Protein AF-A0A4S8KXJ7-F1 (afdb_monomer_lite)

pLDDT: mean 76.5, std 12.01, range [51.03, 93.12]

Foldseek 3Di:
DLLVLLVVVLVVLVVVVVCCVVDVDPPPVVVVVVVLVCVLVSLVVQLVLLVLLLVLLVVVLVVCVVVVQDLDPLQNVLSVLSNVLSVLSNVVSVVLSVQSVDPVSCPPCCVDSVVVSVSSVVSSVSVCVSVVSNCVSCVCCVPPVDCPRPPPSVSVVVSVD

Secondary structure (DSSP, 8-state):
-HHHHHHHHHHHHHHHHHHHHHS-----HHHHHHHHHHHHHHHHHHHHHHHHHHHHHHHHHHHHHHTT--S-HHHHHHHHHHHHHHHHHHHHHHHHHHHHHSTTGGGSGGGSHHHHHHHHHHHHHHHHHHHHHHHHH-HHHHHT---SS-TTHHHHHHHH-

Radius of gyration: 18.86 Å; chains: 1; bounding box: 53×21×53 Å

Structure (mmCIF, N/CA/C/O backbone):
data_AF-A0A4S8KXJ7-F1
#
_entry.id   AF-A0A4S8KXJ7-F1
#
loop_
_atom_site.group_PDB
_atom_site.id
_atom_site.type_symbol
_atom_site.label_atom_id
_atom_site.label_alt_id
_atom_site.label_comp_id
_atom_site.label_asym_id
_atom_site.label_entity_id
_atom_site.label_seq_id
_atom_site.pdbx_PDB_ins_code
_atom_site.Cartn_x
_atom_site.Cartn_y
_atom_site.Cartn_z
_atom_site.occupancy
_atom_site.B_iso_or_equiv
_atom_site.auth_seq_id
_atom_site.auth_comp_id
_atom_site.auth_asym_id
_atom_site.auth_atom_id
_atom_site.pdbx_PDB_model_num
ATOM 1 N N . VAL A 1 1 ? -3.728 -4.470 -5.903 1.00 54.94 1 VAL A N 1
ATOM 2 C CA . VAL A 1 1 ? -4.755 -5.040 -4.999 1.00 54.94 1 VAL A CA 1
ATOM 3 C C . VAL A 1 1 ? -5.067 -4.150 -3.803 1.00 54.94 1 VAL A C 1
ATOM 5 O O . VAL A 1 1 ? -6.241 -3.913 -3.539 1.00 54.94 1 VAL A O 1
ATOM 8 N N . THR A 1 2 ? -4.071 -3.576 -3.127 1.00 55.22 2 THR A N 1
ATOM 9 C CA . THR A 1 2 ? -4.252 -2.672 -1.971 1.00 55.22 2 THR A CA 1
ATOM 10 C C . THR A 1 2 ? -5.183 -1.487 -2.222 1.00 55.22 2 THR A C 1
ATOM 12 O O . THR A 1 2 ? -6.107 -1.277 -1.445 1.00 55.22 2 THR A O 1
ATOM 15 N N . ALA A 1 3 ? -5.065 -0.783 -3.353 1.00 56.81 3 ALA A N 1
ATOM 16 C CA . ALA A 1 3 ? -5.989 0.308 -3.695 1.00 56.81 3 ALA A CA 1
ATOM 17 C C . ALA A 1 3 ? -7.472 -0.133 -3.753 1.00 56.81 3 ALA A C 1
ATOM 19 O O . ALA A 1 3 ? -8.353 0.592 -3.286 1.00 56.81 3 ALA A O 1
ATOM 20 N N . MET A 1 4 ? -7.753 -1.338 -4.269 1.00 63.91 4 MET A N 1
ATOM 21 C CA . MET A 1 4 ? -9.113 -1.894 -4.288 1.00 63.91 4 MET A CA 1
ATOM 22 C C . MET A 1 4 ? -9.562 -2.345 -2.896 1.00 63.91 4 MET A C 1
ATOM 24 O O . MET A 1 4 ? -10.694 -2.069 -2.507 1.00 63.91 4 MET A O 1
ATOM 28 N N . LEU A 1 5 ? -8.671 -2.954 -2.108 1.00 64.50 5 LEU A N 1
ATOM 29 C CA . LEU A 1 5 ? -8.949 -3.309 -0.712 1.00 64.50 5 LEU A CA 1
ATOM 30 C C . LEU A 1 5 ? -9.265 -2.069 0.141 1.00 64.50 5 LEU A C 1
ATOM 32 O O . LEU A 1 5 ? -10.160 -2.115 0.981 1.00 64.50 5 LEU A O 1
ATOM 36 N N . GLY A 1 6 ? -8.600 -0.941 -0.118 1.00 61.69 6 GLY A N 1
ATOM 37 C CA . GLY A 1 6 ? -8.863 0.335 0.555 1.00 61.69 6 GLY A CA 1
ATOM 38 C C . GLY A 1 6 ? -10.218 0.926 0.230 1.00 61.69 6 GLY A C 1
ATOM 39 O O . GLY A 1 6 ? -10.911 1.392 1.129 1.00 61.69 6 GLY A O 1
ATOM 40 N N . LEU A 1 7 ? -10.628 0.860 -1.037 1.00 68.94 7 LEU A N 1
ATOM 41 C CA . LEU A 1 7 ? -11.963 1.282 -1.459 1.00 68.94 7 LEU A CA 1
ATOM 42 C C . LEU A 1 7 ? -13.059 0.424 -0.825 1.00 68.94 7 LEU A C 1
ATOM 44 O O . LEU A 1 7 ? -14.065 0.966 -0.372 1.00 68.94 7 LEU A O 1
ATOM 48 N N . VAL A 1 8 ? -12.857 -0.894 -0.757 1.00 74.38 8 VAL A N 1
ATOM 49 C CA . VAL A 1 8 ? -13.789 -1.814 -0.091 1.00 74.38 8 VAL A CA 1
ATOM 50 C C . VAL A 1 8 ? -13.846 -1.536 1.413 1.00 74.38 8 VAL A C 1
ATOM 52 O O . VAL A 1 8 ? -14.925 -1.494 1.994 1.00 74.38 8 VAL A O 1
ATOM 55 N N . TYR A 1 9 ? -12.709 -1.273 2.056 1.00 69.12 9 TYR A N 1
ATOM 56 C CA . TYR A 1 9 ? -12.687 -0.940 3.479 1.00 69.12 9 TYR A CA 1
ATOM 57 C C . TYR A 1 9 ? -13.371 0.407 3.771 1.00 69.12 9 TYR A C 1
ATOM 59 O O . TYR A 1 9 ? -14.181 0.509 4.694 1.00 69.12 9 TYR A O 1
ATOM 67 N N . LEU A 1 10 ? -13.118 1.431 2.949 1.00 70.69 10 LEU A N 1
ATOM 68 C CA . LEU A 1 10 ? -13.781 2.734 3.045 1.00 70.69 10 LEU A CA 1
ATOM 69 C C . LEU A 1 10 ? -15.284 2.635 2.798 1.00 70.69 10 LEU A C 1
ATOM 71 O O . LEU A 1 10 ? -16.052 3.254 3.529 1.00 70.69 10 LEU A O 1
ATOM 75 N N . SER A 1 11 ? -15.724 1.862 1.804 1.00 74.00 11 SER A N 1
ATOM 76 C CA . SER A 1 11 ? -17.151 1.697 1.523 1.00 74.00 11 SER A CA 1
ATOM 77 C C . SER A 1 11 ? -17.869 0.986 2.668 1.00 74.00 11 SER A C 1
ATOM 79 O O . SER A 1 11 ? -18.951 1.425 3.054 1.00 74.00 11 SER A O 1
ATOM 81 N N . VAL A 1 12 ? -17.241 -0.021 3.287 1.00 74.75 12 VAL A N 1
ATOM 82 C CA . VAL A 1 12 ? -17.757 -0.690 4.491 1.00 74.75 12 VAL A CA 1
ATOM 83 C C . VAL A 1 12 ? -17.843 0.281 5.669 1.00 74.75 12 VAL A C 1
ATOM 85 O O . VAL A 1 12 ? -18.879 0.325 6.330 1.00 74.75 12 VAL A O 1
ATOM 88 N N . LEU A 1 13 ? -16.815 1.103 5.910 1.00 71.94 13 LEU A N 1
ATOM 89 C CA . LEU A 1 13 ? -16.831 2.104 6.983 1.00 71.94 13 LEU A CA 1
ATOM 90 C C . LEU A 1 13 ? -17.876 3.200 6.750 1.00 71.94 13 LEU A C 1
ATOM 92 O O . LEU A 1 13 ? -18.608 3.550 7.671 1.00 71.94 13 LEU A O 1
ATOM 96 N N . VAL A 1 14 ? -17.982 3.724 5.527 1.00 75.75 14 VAL A N 1
ATOM 97 C CA . VAL A 1 14 ? -18.975 4.745 5.157 1.00 75.75 14 VAL A CA 1
ATOM 98 C C . VAL A 1 14 ? -20.385 4.177 5.245 1.00 75.75 14 VAL A C 1
ATOM 100 O O . VAL A 1 14 ? -21.288 4.856 5.732 1.00 75.75 14 VAL A O 1
ATOM 103 N N . TRP A 1 15 ? -20.584 2.933 4.812 1.00 77.75 15 TRP A N 1
ATOM 104 C CA . TRP A 1 15 ? -21.857 2.237 4.949 1.00 77.75 15 TRP A CA 1
ATOM 105 C C . TRP A 1 15 ? -22.233 2.058 6.422 1.00 77.75 15 TRP A C 1
ATOM 107 O O . TRP A 1 15 ? -23.346 2.419 6.801 1.00 77.75 15 TRP A O 1
ATOM 117 N N . PHE A 1 16 ? -21.297 1.617 7.268 1.00 68.56 16 PHE A N 1
ATOM 118 C CA . PHE A 1 16 ? -21.500 1.515 8.716 1.00 68.56 16 PHE A CA 1
ATOM 119 C C . PHE A 1 16 ? -21.807 2.868 9.363 1.00 68.56 16 PHE A C 1
ATOM 121 O O . PHE A 1 16 ? -22.715 2.974 10.186 1.00 68.56 16 PHE A O 1
ATOM 128 N N . PHE A 1 17 ? -21.085 3.915 8.969 1.00 71.25 17 PHE A N 1
ATOM 129 C CA . PHE A 1 17 ? -21.277 5.265 9.483 1.00 71.25 17 PHE A CA 1
ATOM 130 C C . PHE A 1 17 ? -22.650 5.820 9.087 1.00 71.25 17 PHE A C 1
ATOM 132 O O . PHE A 1 17 ? -23.407 6.277 9.944 1.00 71.25 17 PHE A O 1
ATOM 139 N N . ARG A 1 18 ? -23.044 5.687 7.814 1.00 74.69 18 ARG A N 1
ATOM 140 C CA . ARG A 1 18 ? -24.390 6.060 7.349 1.00 74.69 18 ARG A CA 1
ATOM 141 C C . ARG A 1 18 ? -25.477 5.257 8.059 1.00 74.69 18 ARG A C 1
ATOM 143 O O . ARG A 1 18 ? -26.469 5.841 8.482 1.00 74.69 18 ARG A O 1
ATOM 150 N N . MET A 1 19 ? -25.275 3.952 8.241 1.00 66.19 19 MET A N 1
ATOM 151 C CA . MET A 1 19 ? -26.178 3.090 9.010 1.00 66.19 19 MET A CA 1
ATOM 152 C C . MET A 1 19 ? -26.331 3.567 10.458 1.00 66.19 19 MET A C 1
ATOM 154 O O . MET A 1 19 ? -27.456 3.609 10.948 1.00 66.19 19 MET A O 1
ATOM 158 N N . SER A 1 20 ? -25.246 3.983 11.122 1.00 64.94 20 SER A N 1
ATOM 159 C CA . SER A 1 20 ? -25.308 4.487 12.504 1.00 64.94 20 SER A CA 1
ATOM 160 C C . SER A 1 20 ? -26.061 5.811 12.650 1.00 64.94 20 SER A C 1
ATOM 162 O O . SER A 1 20 ? -26.685 6.038 13.682 1.00 64.94 20 SER A O 1
ATOM 164 N N . ILE A 1 21 ? -26.040 6.662 11.617 1.00 68.38 21 ILE A N 1
ATOM 165 C CA . ILE A 1 21 ? -26.779 7.932 11.601 1.00 68.38 21 ILE A CA 1
ATOM 166 C C . ILE A 1 21 ? -28.260 7.689 11.287 1.00 68.38 21 ILE A C 1
ATOM 168 O O . ILE A 1 21 ? -29.127 8.284 11.917 1.00 68.38 21 ILE A O 1
ATOM 172 N N . LEU A 1 22 ? -28.554 6.810 10.320 1.00 73.00 22 LEU A N 1
ATOM 173 C CA . LEU A 1 22 ? -29.923 6.519 9.874 1.00 73.00 22 LEU A CA 1
ATOM 174 C C . LEU A 1 22 ? -30.710 5.667 10.874 1.00 73.00 22 LEU A C 1
ATOM 176 O O . LEU A 1 22 ? -31.921 5.818 10.991 1.00 73.00 22 LEU A O 1
ATOM 180 N N . HIS A 1 23 ? -30.033 4.772 11.590 1.00 68.69 23 HIS A N 1
ATOM 181 C CA . HIS A 1 23 ? -30.630 3.939 12.625 1.00 68.69 23 HIS A CA 1
ATOM 182 C C . HIS A 1 23 ? -29.810 4.101 13.906 1.00 68.69 23 HIS A C 1
ATOM 184 O O . HIS A 1 23 ? -28.939 3.263 14.168 1.00 68.69 23 HIS A O 1
ATOM 190 N N . PRO A 1 24 ? -30.076 5.142 14.721 1.00 60.06 24 PRO A N 1
ATOM 191 C CA . PRO A 1 24 ? -29.461 5.300 16.031 1.00 60.06 24 PRO A CA 1
ATOM 192 C C . PRO A 1 24 ? -30.030 4.230 16.968 1.00 60.06 24 PRO A C 1
ATOM 194 O O . PRO A 1 24 ? -30.873 4.478 17.825 1.00 60.06 24 PRO A O 1
ATOM 197 N N . ARG A 1 25 ? -29.610 2.980 16.768 1.00 57.25 25 ARG A N 1
ATOM 198 C CA . ARG A 1 25 ? -29.844 1.918 17.733 1.00 57.25 25 ARG A CA 1
ATOM 199 C C . ARG A 1 25 ? -28.950 2.237 18.914 1.00 57.25 25 ARG A C 1
ATOM 201 O O . ARG A 1 25 ? -27.741 2.396 18.750 1.00 57.25 25 ARG A O 1
ATOM 208 N N . THR A 1 26 ? -29.531 2.315 20.105 1.00 51.03 26 THR A N 1
ATOM 209 C CA . THR A 1 26 ? -28.748 2.203 21.330 1.00 51.03 26 THR A CA 1
ATOM 210 C C . THR A 1 26 ? -27.945 0.915 21.190 1.00 51.03 26 THR A C 1
ATOM 212 O O . THR A 1 26 ? -28.518 -0.169 21.074 1.00 51.03 26 THR A O 1
ATOM 215 N N . PHE A 1 27 ? -26.620 1.030 21.048 1.00 52.53 27 PHE A N 1
ATOM 216 C CA . PHE A 1 27 ? -25.763 -0.141 20.942 1.00 52.53 27 PHE A CA 1
ATOM 217 C C . PHE A 1 27 ? -25.983 -0.947 22.218 1.00 52.53 27 PHE A C 1
ATOM 219 O O . PHE A 1 27 ? -25.471 -0.601 23.282 1.00 52.53 27 PHE A O 1
ATOM 226 N N . THR A 1 28 ? -26.778 -2.012 22.131 1.00 56.34 28 THR A N 1
ATOM 227 C CA . THR A 1 28 ? -26.804 -3.032 23.169 1.00 56.34 28 THR A CA 1
ATOM 228 C C . THR A 1 28 ? -25.360 -3.495 23.275 1.00 56.34 28 THR A C 1
ATOM 230 O O . THR A 1 28 ? -24.747 -3.831 22.256 1.00 56.34 28 THR A O 1
ATOM 233 N N . LYS A 1 29 ? -24.796 -3.411 24.483 1.00 55.75 29 LYS A N 1
ATOM 234 C CA . LYS A 1 29 ? -23.364 -3.594 24.779 1.00 55.75 29 LYS A CA 1
ATOM 235 C C . LYS A 1 29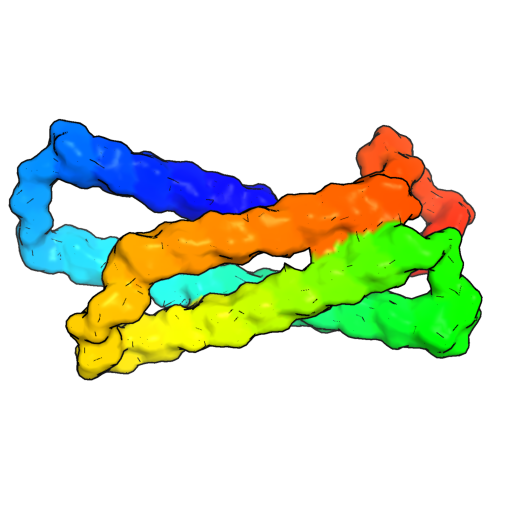 ? -22.767 -4.813 24.050 1.00 55.75 29 LYS A C 1
ATOM 237 O O . LYS A 1 29 ? -21.639 -4.752 23.575 1.00 55.75 29 LYS A O 1
ATOM 242 N N . ASP A 1 30 ? -23.568 -5.860 23.856 1.00 57.31 30 ASP A N 1
ATOM 243 C CA . ASP A 1 30 ? -23.209 -7.108 23.177 1.00 57.31 30 ASP A CA 1
ATOM 244 C C . ASP A 1 30 ? -22.939 -6.997 21.665 1.00 57.31 30 ASP A C 1
ATOM 246 O O . ASP A 1 30 ? -22.080 -7.707 21.137 1.00 57.31 30 ASP A O 1
ATOM 250 N N . SER A 1 31 ? -23.640 -6.118 20.943 1.00 56.12 31 SER A N 1
ATOM 251 C CA . SER A 1 31 ? -23.486 -5.993 19.482 1.00 56.12 31 SER A CA 1
ATOM 252 C C . SER A 1 31 ? -22.199 -5.254 19.102 1.00 56.12 31 SER A C 1
ATOM 254 O O . SER A 1 31 ? -21.516 -5.644 18.154 1.00 56.12 31 SER A O 1
ATOM 256 N N . GLY A 1 32 ? -21.826 -4.228 19.876 1.00 57.00 32 GLY A N 1
ATOM 257 C CA . GLY A 1 32 ? -20.570 -3.493 19.683 1.00 57.00 32 GLY A CA 1
ATOM 258 C C . GLY A 1 32 ? -19.337 -4.364 19.948 1.00 57.00 32 GLY A C 1
ATOM 259 O O . GLY A 1 32 ? -18.389 -4.349 19.165 1.00 57.00 32 GLY A O 1
ATOM 260 N N . VAL A 1 33 ? -19.395 -5.205 20.986 1.00 60.06 33 VAL A N 1
ATOM 261 C CA . VAL A 1 33 ? -18.309 -6.131 21.352 1.00 60.06 33 VAL A CA 1
ATOM 262 C C . VAL A 1 33 ? -18.062 -7.178 20.258 1.00 60.06 33 VAL A C 1
ATOM 264 O O . VAL A 1 33 ? -16.911 -7.485 19.946 1.00 60.06 33 VAL A O 1
ATOM 267 N N . LYS A 1 34 ? -19.119 -7.703 19.618 1.00 58.94 34 LYS A N 1
ATOM 268 C CA . LYS A 1 34 ? -18.973 -8.675 18.517 1.00 58.94 34 LYS A CA 1
ATOM 269 C C . LYS A 1 34 ? -18.286 -8.075 17.288 1.00 58.94 34 LYS A C 1
ATOM 271 O O . LYS A 1 34 ? -17.435 -8.736 16.705 1.00 58.94 34 LYS A O 1
ATOM 276 N N . ILE A 1 35 ? -18.609 -6.836 16.915 1.00 62.09 35 ILE A N 1
ATOM 277 C CA . ILE A 1 35 ? -17.986 -6.150 15.768 1.00 62.09 35 ILE A CA 1
ATOM 278 C C . ILE A 1 35 ? -16.521 -5.800 16.061 1.00 62.09 35 ILE A C 1
ATOM 280 O O . ILE A 1 35 ? -15.650 -6.035 15.224 1.00 62.09 35 ILE A O 1
ATOM 284 N N . GLN A 1 36 ? -16.222 -5.327 17.275 1.00 62.44 36 GLN A N 1
ATOM 285 C CA . GLN A 1 36 ? -14.846 -5.049 17.702 1.00 62.44 36 GLN A CA 1
ATOM 286 C C . GLN A 1 36 ? -13.955 -6.298 17.690 1.00 62.44 36 GLN A C 1
ATOM 288 O O . GLN A 1 36 ? -12.753 -6.186 17.462 1.00 62.44 36 GLN A O 1
ATOM 293 N N . ARG A 1 37 ? -14.533 -7.493 17.859 1.00 65.75 37 ARG A N 1
ATOM 294 C CA . ARG A 1 37 ? -13.797 -8.762 17.789 1.00 65.75 37 ARG A CA 1
ATOM 295 C C . ARG A 1 37 ? -13.271 -9.086 16.386 1.00 65.75 37 ARG A C 1
ATOM 297 O O . ARG A 1 37 ? -12.247 -9.755 16.277 1.00 65.75 37 ARG A O 1
ATOM 304 N N . PHE A 1 38 ? -13.938 -8.618 15.328 1.00 66.38 38 PHE A N 1
ATO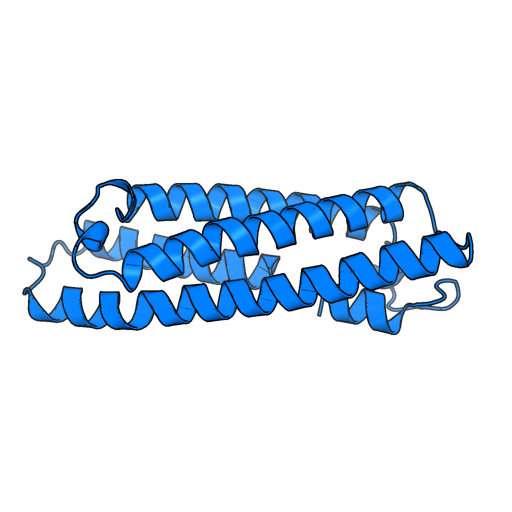M 305 C CA . PHE A 1 38 ? -13.520 -8.866 13.941 1.00 66.38 38 PHE A CA 1
ATOM 306 C C . PHE A 1 38 ? -12.582 -7.793 13.378 1.00 66.38 38 PHE A C 1
ATOM 308 O O . PHE A 1 38 ? -11.796 -8.089 12.481 1.00 66.38 38 PHE A O 1
ATOM 315 N N . ALA A 1 39 ? -12.604 -6.578 13.933 1.00 69.38 39 ALA A N 1
ATOM 316 C CA . ALA A 1 39 ? -11.705 -5.490 13.548 1.00 69.38 39 ALA A CA 1
ATOM 317 C C . ALA A 1 39 ? -10.205 -5.879 13.478 1.00 69.38 39 ALA A C 1
ATOM 319 O O . ALA A 1 39 ? -9.582 -5.592 12.454 1.00 69.38 39 ALA A O 1
ATOM 320 N N . PRO A 1 40 ? -9.601 -6.571 14.473 1.00 71.69 40 PRO A N 1
ATOM 321 C CA . PRO A 1 40 ? -8.176 -6.917 14.427 1.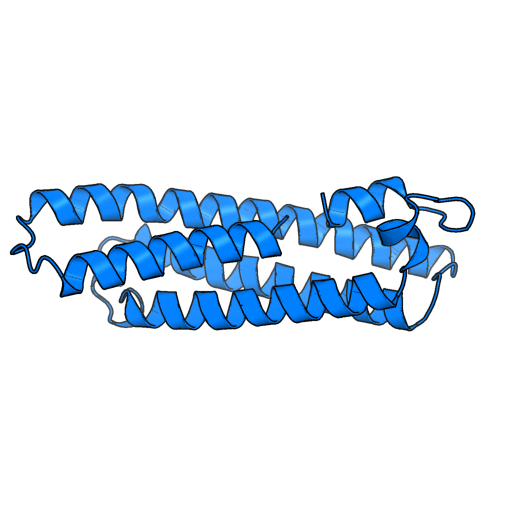00 71.69 40 PRO A CA 1
ATOM 322 C C . PRO A 1 40 ? -7.803 -7.849 13.266 1.00 71.69 40 PRO A C 1
ATOM 324 O O . PRO A 1 40 ? -6.708 -7.724 12.724 1.00 71.69 40 PRO A O 1
ATOM 327 N N . PHE A 1 41 ? -8.705 -8.729 12.817 1.00 75.31 41 PHE A N 1
ATOM 328 C CA . PHE A 1 41 ? -8.435 -9.597 11.665 1.00 75.31 41 PHE A CA 1
ATOM 329 C C . PHE A 1 41 ? -8.273 -8.800 10.365 1.00 75.31 41 PHE A C 1
ATOM 331 O O . PHE A 1 41 ? -7.399 -9.119 9.559 1.00 75.31 41 PHE A O 1
ATOM 338 N N . GLY A 1 42 ? -9.063 -7.736 10.181 1.00 76.75 42 GLY A N 1
ATOM 339 C CA . GLY A 1 42 ? -8.936 -6.842 9.028 1.00 76.75 42 GLY A CA 1
ATOM 340 C C . GLY A 1 42 ? -7.590 -6.113 8.997 1.00 76.75 42 GLY A C 1
ATOM 341 O O . GLY A 1 42 ? -6.949 -6.045 7.948 1.00 76.75 42 GLY A O 1
ATOM 342 N N . TYR A 1 43 ? -7.118 -5.634 10.152 1.00 77.75 43 TYR A N 1
ATOM 343 C CA . TYR A 1 43 ? -5.808 -4.987 10.256 1.00 77.75 43 TYR A CA 1
ATOM 344 C C . TYR A 1 43 ? -4.649 -5.959 10.019 1.00 77.75 43 TYR A C 1
ATOM 346 O O . TYR A 1 43 ? -3.729 -5.624 9.278 1.00 77.75 43 TYR A O 1
ATOM 354 N N . ILE A 1 44 ? -4.710 -7.173 10.575 1.00 80.81 44 ILE A N 1
ATOM 355 C CA . ILE A 1 44 ? -3.685 -8.203 10.346 1.00 80.81 44 ILE A CA 1
ATOM 356 C C . ILE A 1 44 ? -3.598 -8.551 8.858 1.00 80.81 44 ILE A C 1
ATOM 358 O O . ILE A 1 44 ? -2.502 -8.588 8.303 1.00 80.81 44 ILE A O 1
ATOM 362 N N . PHE A 1 45 ? -4.738 -8.753 8.192 1.00 83.88 45 PHE A N 1
ATOM 363 C CA . PHE A 1 45 ? -4.765 -9.018 6.754 1.00 83.88 45 PHE A CA 1
ATOM 364 C C . PHE A 1 45 ? -4.146 -7.867 5.946 1.00 83.88 45 PHE A C 1
ATOM 366 O O . PHE A 1 45 ? -3.311 -8.107 5.072 1.00 83.88 45 PHE A O 1
ATOM 373 N N . LEU A 1 46 ? -4.486 -6.617 6.281 1.00 84.00 46 LEU A N 1
ATOM 374 C CA . LEU A 1 46 ? -3.886 -5.437 5.655 1.00 84.00 46 LEU A CA 1
ATOM 375 C C . LEU A 1 46 ? -2.366 -5.388 5.844 1.00 84.00 46 LEU A C 1
ATOM 377 O O . LEU A 1 46 ? -1.641 -5.177 4.873 1.00 84.00 46 LEU A O 1
ATOM 381 N N . VAL A 1 47 ? -1.873 -5.633 7.058 1.00 87.00 47 VAL A N 1
ATOM 382 C CA . VAL A 1 47 ? -0.434 -5.645 7.357 1.00 87.00 47 VAL A CA 1
ATOM 383 C C . VAL A 1 47 ? 0.286 -6.745 6.580 1.00 87.00 47 VAL A C 1
ATOM 385 O O . VAL A 1 47 ? 1.327 -6.478 5.985 1.00 87.00 47 VAL A O 1
ATOM 388 N N . LEU A 1 48 ? -0.271 -7.959 6.529 1.00 86.50 48 LEU A N 1
ATOM 389 C CA . LEU A 1 48 ? 0.308 -9.063 5.758 1.00 86.50 48 LEU A CA 1
ATOM 390 C C . LEU A 1 48 ? 0.365 -8.734 4.262 1.00 86.50 48 LEU A C 1
ATOM 392 O O . LEU A 1 48 ? 1.398 -8.951 3.633 1.00 86.50 48 LEU A O 1
ATOM 396 N N . SER A 1 49 ? -0.700 -8.149 3.705 1.00 86.44 49 SER A N 1
ATOM 397 C CA . SER A 1 49 ? -0.712 -7.717 2.302 1.00 86.44 49 SER A CA 1
ATOM 398 C C . SER A 1 49 ? 0.352 -6.649 2.017 1.00 86.44 49 SER A C 1
ATOM 400 O O . SER A 1 49 ? 1.075 -6.737 1.026 1.00 86.44 49 SER A O 1
ATOM 402 N N . ALA A 1 50 ? 0.539 -5.697 2.935 1.00 87.56 50 ALA A N 1
ATOM 403 C CA . ALA A 1 50 ? 1.548 -4.655 2.803 1.00 87.56 50 ALA A CA 1
ATOM 404 C C . ALA A 1 50 ? 2.979 -5.199 2.963 1.00 87.56 50 ALA A C 1
ATOM 406 O O . ALA A 1 50 ? 3.885 -4.738 2.277 1.00 87.56 50 ALA A O 1
ATOM 407 N N . LEU A 1 51 ? 3.204 -6.211 3.809 1.00 88.56 51 LEU A N 1
ATOM 408 C CA . LEU A 1 51 ? 4.505 -6.884 3.919 1.00 88.56 51 LEU A CA 1
ATOM 409 C C . LEU A 1 51 ? 4.907 -7.576 2.612 1.00 88.56 51 LEU A C 1
ATOM 411 O O . LEU A 1 51 ? 6.073 -7.517 2.218 1.00 88.56 51 LEU A O 1
ATOM 415 N N . VAL A 1 52 ? 3.945 -8.191 1.922 1.00 88.62 52 VAL A N 1
ATOM 416 C CA . VAL A 1 52 ? 4.169 -8.773 0.593 1.00 88.62 52 VAL A CA 1
ATOM 417 C C . VAL A 1 52 ? 4.569 -7.683 -0.410 1.00 88.62 52 VAL A C 1
ATOM 419 O O . VAL A 1 52 ? 5.555 -7.848 -1.130 1.00 88.62 52 VAL A O 1
ATOM 422 N N . GLU A 1 53 ? 3.892 -6.530 -0.404 1.00 87.44 53 GLU A N 1
ATOM 423 C CA . GLU A 1 53 ? 4.271 -5.386 -1.248 1.00 87.44 53 GLU A CA 1
ATOM 424 C C . GLU A 1 53 ? 5.664 -4.830 -0.917 1.00 87.44 53 GLU A C 1
ATOM 426 O O . GLU A 1 53 ? 6.416 -4.485 -1.834 1.00 87.44 53 GLU A O 1
ATOM 431 N N . VAL A 1 54 ? 6.049 -4.779 0.366 1.00 90.69 54 VAL A N 1
ATOM 432 C CA . VAL A 1 54 ? 7.409 -4.397 0.790 1.00 90.69 54 VAL A CA 1
ATOM 433 C C . VAL A 1 54 ? 8.440 -5.362 0.212 1.00 90.69 54 VAL A C 1
ATOM 435 O O . VAL A 1 54 ? 9.448 -4.913 -0.343 1.00 90.69 54 VAL A O 1
ATOM 438 N N . ALA A 1 55 ? 8.197 -6.672 0.311 1.00 90.19 55 ALA A N 1
ATOM 439 C CA . ALA A 1 55 ? 9.111 -7.694 -0.187 1.00 90.19 55 ALA A CA 1
ATOM 440 C C . ALA A 1 55 ? 9.318 -7.573 -1.705 1.00 90.19 55 ALA A C 1
ATOM 442 O O . ALA A 1 55 ? 10.459 -7.473 -2.162 1.00 90.19 55 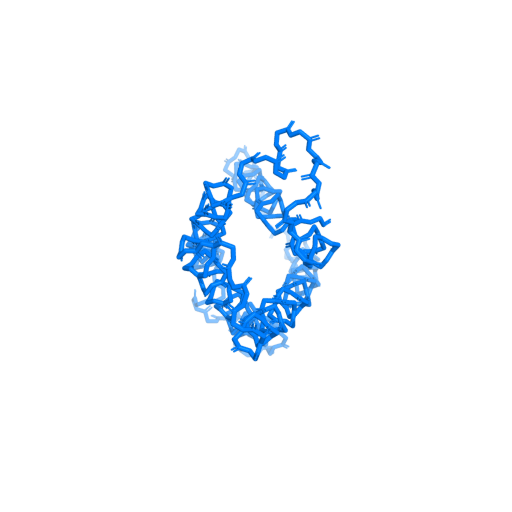ALA A O 1
ATOM 443 N N . PHE A 1 56 ? 8.233 -7.489 -2.483 1.00 88.81 56 PHE A N 1
ATOM 444 C CA . PHE A 1 56 ? 8.317 -7.344 -3.939 1.00 88.81 56 PHE A CA 1
ATOM 445 C C . PHE A 1 56 ? 8.926 -6.006 -4.369 1.00 88.81 56 PHE A C 1
ATOM 447 O O . PHE A 1 56 ? 9.802 -5.990 -5.236 1.00 88.81 56 PHE A O 1
ATOM 454 N N . SER A 1 57 ? 8.528 -4.891 -3.748 1.00 89.56 57 SER A N 1
ATOM 455 C CA . SER A 1 57 ? 9.066 -3.562 -4.079 1.00 89.56 57 SER A CA 1
ATOM 456 C C . SER A 1 57 ? 10.563 -3.471 -3.788 1.00 89.56 57 SER A C 1
ATOM 458 O O . SER A 1 57 ? 11.328 -2.948 -4.601 1.00 89.56 57 SER A O 1
ATOM 460 N N . THR A 1 58 ? 11.001 -4.012 -2.648 1.00 92.00 58 THR A N 1
ATOM 461 C CA . THR A 1 58 ? 12.420 -4.042 -2.270 1.00 92.00 58 THR A CA 1
ATOM 462 C C . THR A 1 58 ? 13.211 -4.931 -3.217 1.00 92.00 58 THR A C 1
ATOM 464 O O . THR A 1 58 ? 14.249 -4.507 -3.725 1.00 92.00 58 THR A O 1
ATOM 467 N N . TRP A 1 59 ? 12.708 -6.135 -3.505 1.00 91.56 59 TRP A N 1
ATOM 468 C CA . TRP A 1 59 ? 13.357 -7.055 -4.433 1.00 91.56 59 TRP A CA 1
ATOM 469 C C . TRP A 1 59 ? 13.518 -6.427 -5.821 1.00 91.56 59 TRP A C 1
ATOM 471 O O . TRP A 1 59 ? 14.630 -6.401 -6.342 1.00 91.56 59 TRP A O 1
ATOM 481 N N . LEU A 1 60 ? 12.460 -5.826 -6.380 1.00 88.81 60 LEU A N 1
ATOM 482 C CA . LEU A 1 60 ? 12.514 -5.151 -7.682 1.00 88.81 60 LEU A CA 1
ATOM 483 C C . LEU A 1 60 ? 13.541 -4.013 -7.688 1.00 88.81 60 LEU A C 1
ATOM 485 O O . LEU A 1 60 ? 14.367 -3.937 -8.595 1.00 88.81 60 LEU A O 1
ATOM 489 N N . LEU A 1 61 ? 13.536 -3.147 -6.670 1.00 91.06 61 LEU A N 1
ATOM 490 C CA . LEU A 1 61 ? 14.496 -2.044 -6.579 1.00 91.06 61 LEU A CA 1
ATOM 491 C C . LEU A 1 61 ? 15.944 -2.529 -6.486 1.00 91.06 61 LEU A C 1
ATOM 493 O O . LEU A 1 61 ? 16.825 -1.892 -7.065 1.00 91.06 61 LEU A O 1
ATOM 497 N N . LEU A 1 62 ? 16.193 -3.628 -5.770 1.00 92.25 62 LEU A N 1
ATOM 498 C CA . LEU A 1 62 ? 17.521 -4.226 -5.668 1.00 92.25 62 LEU A CA 1
ATOM 499 C C . LEU A 1 62 ? 17.953 -4.835 -7.000 1.00 92.25 62 LEU A C 1
ATOM 501 O O . LEU A 1 62 ? 19.027 -4.488 -7.481 1.00 92.25 62 LEU A O 1
ATOM 505 N N . GLN A 1 63 ? 17.118 -5.664 -7.631 1.00 90.62 63 GLN A N 1
ATOM 506 C CA . GLN A 1 63 ? 17.439 -6.292 -8.917 1.00 90.62 63 GLN A CA 1
ATOM 507 C C . GLN A 1 63 ? 17.725 -5.251 -10.001 1.00 90.62 63 GLN A C 1
ATOM 509 O O . GLN A 1 63 ? 18.775 -5.292 -10.639 1.00 90.62 63 GLN A O 1
ATOM 514 N N . TYR A 1 64 ? 16.855 -4.246 -10.135 1.00 88.31 64 TYR A N 1
ATOM 515 C CA . TYR A 1 64 ? 17.064 -3.175 -11.107 1.00 88.31 64 TYR A CA 1
ATOM 516 C C . TYR A 1 64 ? 18.304 -2.321 -10.809 1.00 88.31 64 TYR A C 1
ATOM 518 O O . TYR A 1 64 ? 18.939 -1.797 -11.726 1.00 88.31 64 TYR A O 1
ATOM 526 N N . ARG A 1 65 ? 18.682 -2.188 -9.530 1.00 89.44 65 ARG A N 1
ATOM 527 C CA . ARG A 1 65 ? 19.913 -1.496 -9.130 1.00 89.44 65 ARG A CA 1
ATOM 528 C C . ARG A 1 65 ? 21.163 -2.316 -9.429 1.00 89.44 65 ARG A C 1
ATOM 530 O O . ARG A 1 65 ? 22.132 -1.721 -9.881 1.00 89.44 65 ARG A O 1
ATOM 537 N N . PHE A 1 66 ? 21.149 -3.624 -9.180 1.00 92.00 66 PHE A N 1
ATOM 538 C CA . PHE A 1 66 ? 22.289 -4.508 -9.440 1.00 92.00 66 PHE A CA 1
ATOM 539 C C . PHE A 1 66 ? 22.556 -4.680 -10.936 1.00 92.00 66 PHE A C 1
ATOM 541 O O . PHE A 1 66 ? 23.706 -4.645 -11.359 1.00 92.00 66 PHE A O 1
ATOM 548 N N . HIS A 1 67 ? 21.503 -4.819 -11.742 1.00 88.69 67 HIS A N 1
ATOM 549 C CA . HIS A 1 67 ? 21.621 -5.031 -13.186 1.00 88.69 67 HIS A CA 1
ATOM 550 C C . HIS A 1 67 ? 21.596 -3.733 -14.008 1.00 88.69 67 HIS A C 1
ATOM 552 O O . HIS A 1 67 ? 21.689 -3.789 -15.232 1.00 88.69 67 HIS A O 1
ATOM 558 N N . HIS A 1 68 ? 21.466 -2.569 -13.357 1.00 85.31 68 HIS A N 1
ATOM 559 C CA . HIS A 1 68 ? 21.398 -1.246 -13.991 1.00 85.31 68 HIS A CA 1
ATOM 560 C C . HIS A 1 68 ? 20.359 -1.129 -15.125 1.00 85.31 68 HIS A C 1
ATOM 562 O O . HIS A 1 68 ? 20.493 -0.303 -16.024 1.00 85.31 68 HIS A O 1
ATOM 568 N N . ASN A 1 69 ? 19.290 -1.921 -15.068 1.00 85.25 69 ASN A N 1
ATOM 569 C CA . ASN A 1 69 ? 18.317 -2.103 -16.146 1.00 85.25 69 ASN A CA 1
ATOM 570 C C . ASN A 1 69 ? 16.952 -1.471 -15.826 1.00 85.25 69 ASN A C 1
ATOM 572 O O . ASN A 1 69 ? 15.910 -2.020 -16.184 1.00 85.25 69 ASN A O 1
ATOM 576 N N . PHE A 1 70 ? 16.936 -0.329 -15.126 1.00 82.75 70 PHE A N 1
ATOM 577 C CA . PHE A 1 70 ? 15.690 0.389 -14.836 1.00 82.75 70 PHE A CA 1
ATOM 578 C C . PHE A 1 70 ? 14.971 0.774 -16.144 1.00 82.75 70 PHE A C 1
ATOM 580 O O . PHE A 1 70 ? 15.591 1.430 -16.980 1.00 82.75 70 PHE A O 1
ATOM 587 N N . PRO A 1 71 ? 13.669 0.459 -16.308 1.00 81.62 71 PRO A N 1
ATOM 588 C CA . PRO A 1 71 ? 12.934 0.776 -17.535 1.00 81.62 71 PRO A CA 1
ATOM 589 C C . PRO A 1 71 ? 12.847 2.283 -17.795 1.00 81.62 71 PRO A C 1
ATOM 591 O O . PRO A 1 71 ? 12.954 2.735 -18.929 1.00 81.62 71 PRO A O 1
ATOM 594 N N . ASN A 1 72 ? 12.641 3.065 -16.732 1.00 86.06 72 ASN A N 1
ATOM 595 C CA . ASN A 1 72 ? 12.651 4.524 -16.749 1.00 86.06 72 ASN A CA 1
ATOM 596 C C . ASN A 1 72 ? 12.782 5.089 -15.320 1.00 86.06 72 ASN A C 1
ATOM 598 O O . ASN A 1 72 ? 12.684 4.372 -14.316 1.00 86.06 72 ASN A O 1
ATOM 602 N N . VAL A 1 73 ? 13.017 6.401 -15.231 1.00 87.75 73 VAL A N 1
ATOM 603 C CA . VAL A 1 73 ? 13.133 7.126 -13.954 1.00 87.75 73 VAL A CA 1
ATOM 604 C C . VAL A 1 73 ? 11.795 7.151 -13.207 1.00 87.75 73 VAL A C 1
ATOM 606 O O . VAL A 1 73 ? 11.773 6.981 -11.988 1.00 87.75 73 VAL A O 1
ATOM 609 N N . GLU A 1 74 ? 10.682 7.272 -13.930 1.00 86.94 74 GLU A N 1
ATOM 610 C CA . GLU A 1 74 ? 9.331 7.308 -13.358 1.00 86.94 74 GLU A CA 1
ATOM 611 C C . GLU A 1 74 ? 8.970 6.015 -12.617 1.00 86.94 74 GLU A C 1
ATOM 613 O O . GLU A 1 74 ? 8.438 6.056 -11.512 1.00 86.94 74 GLU A O 1
ATOM 618 N N . PHE A 1 75 ? 9.335 4.855 -13.162 1.00 87.69 75 PHE A N 1
ATOM 619 C CA . PHE A 1 75 ? 9.112 3.537 -12.571 1.00 87.69 75 PHE A CA 1
ATOM 620 C C . PHE A 1 75 ? 9.922 3.387 -11.291 1.00 87.69 75 PHE A C 1
ATOM 622 O O . PHE A 1 75 ? 9.421 2.887 -10.283 1.00 87.69 75 PHE A O 1
ATOM 629 N N . ARG A 1 76 ? 11.168 3.875 -11.288 1.00 89.38 76 ARG A N 1
ATOM 630 C CA . ARG A 1 76 ? 12.002 3.909 -10.081 1.00 89.38 76 ARG A CA 1
ATOM 631 C C . ARG A 1 76 ? 11.356 4.768 -8.993 1.00 89.38 76 ARG A C 1
ATOM 633 O O . ARG A 1 76 ? 11.341 4.354 -7.834 1.00 89.38 76 ARG A O 1
ATOM 640 N N . THR A 1 77 ? 10.818 5.934 -9.345 1.00 90.88 77 THR A N 1
ATOM 641 C CA . THR A 1 77 ? 10.110 6.819 -8.407 1.00 90.88 77 THR A CA 1
ATOM 642 C C . THR A 1 77 ? 8.807 6.188 -7.911 1.00 90.88 77 THR A C 1
ATOM 644 O O . THR A 1 77 ? 8.586 6.130 -6.703 1.00 90.88 77 THR A O 1
ATOM 647 N N . GLY A 1 78 ? 7.992 5.620 -8.802 1.00 89.75 78 GLY A N 1
ATOM 648 C CA . GLY A 1 78 ? 6.745 4.934 -8.459 1.00 89.75 78 GLY A CA 1
ATOM 649 C C . GLY A 1 78 ? 6.955 3.708 -7.565 1.00 89.75 78 GLY A C 1
ATOM 650 O O . GLY A 1 78 ? 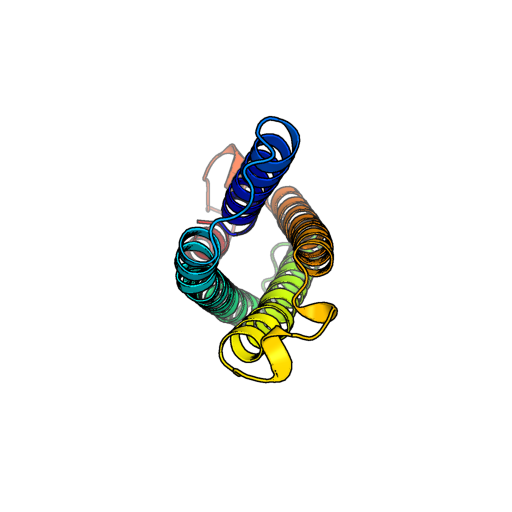6.246 3.533 -6.574 1.00 89.75 78 GLY A O 1
ATOM 651 N N . THR A 1 79 ? 7.986 2.902 -7.834 1.00 90.25 79 THR A N 1
ATOM 652 C CA . THR A 1 79 ? 8.325 1.723 -7.012 1.00 90.25 79 THR A CA 1
ATOM 653 C C . THR A 1 79 ? 8.806 2.137 -5.618 1.00 90.25 79 THR A C 1
ATOM 655 O O . THR A 1 79 ? 8.456 1.508 -4.624 1.00 90.25 79 THR A O 1
ATOM 658 N N . ARG A 1 80 ? 9.562 3.239 -5.505 1.00 91.81 80 ARG A N 1
ATOM 659 C CA . ARG A 1 80 ? 9.964 3.806 -4.204 1.00 91.81 80 ARG A CA 1
ATOM 660 C C . ARG A 1 80 ? 8.783 4.361 -3.417 1.00 91.81 80 ARG A C 1
ATOM 662 O O . ARG A 1 80 ? 8.718 4.144 -2.211 1.00 91.81 80 ARG A O 1
ATOM 669 N N . MET A 1 81 ? 7.861 5.051 -4.086 1.00 91.38 81 MET A N 1
ATOM 670 C CA . MET A 1 81 ? 6.640 5.550 -3.454 1.00 91.38 81 MET A CA 1
ATOM 671 C C . MET A 1 81 ? 5.769 4.393 -2.949 1.00 91.38 81 MET A C 1
ATOM 673 O O . MET A 1 81 ? 5.260 4.445 -1.833 1.00 91.38 81 MET A O 1
ATOM 677 N N . THR A 1 82 ? 5.694 3.307 -3.721 1.00 90.94 82 THR A N 1
ATOM 678 C CA . THR A 1 82 ? 4.993 2.076 -3.325 1.00 90.94 82 THR A CA 1
ATOM 679 C C . THR A 1 82 ? 5.641 1.437 -2.106 1.00 90.94 82 THR A C 1
ATOM 681 O O . THR A 1 82 ? 4.946 1.137 -1.141 1.00 90.94 82 THR A O 1
ATOM 684 N N . LEU A 1 83 ? 6.974 1.321 -2.084 1.00 91.88 83 LEU A N 1
ATOM 685 C CA . LEU A 1 83 ? 7.700 0.835 -0.910 1.00 91.88 83 LEU A CA 1
ATOM 686 C C . LEU A 1 83 ? 7.415 1.697 0.330 1.00 91.88 83 LEU A C 1
ATOM 688 O O . LEU A 1 83 ? 7.135 1.160 1.397 1.00 91.88 83 LEU A O 1
ATOM 692 N N . PHE A 1 84 ? 7.445 3.026 0.192 1.00 93.12 84 PHE A N 1
ATOM 693 C CA . PHE A 1 84 ? 7.102 3.940 1.282 1.00 93.12 84 PHE A CA 1
ATOM 694 C C . PHE A 1 84 ? 5.666 3.723 1.773 1.00 93.12 84 PHE A C 1
ATOM 696 O O . PHE A 1 84 ? 5.441 3.590 2.974 1.00 93.12 84 PHE A O 1
ATOM 703 N N . SER A 1 85 ? 4.705 3.634 0.854 1.00 92.00 85 SER A N 1
ATOM 704 C CA . SER A 1 85 ? 3.295 3.420 1.179 1.00 92.00 85 SER A CA 1
ATOM 705 C C . SER A 1 85 ? 3.043 2.067 1.854 1.00 92.00 85 SER A C 1
ATOM 707 O O . SER A 1 85 ? 2.227 1.973 2.776 1.00 92.00 85 SER A O 1
ATOM 709 N N . ALA A 1 86 ? 3.745 1.019 1.425 1.00 90.44 86 ALA A N 1
ATOM 710 C CA . ALA A 1 86 ? 3.662 -0.306 2.020 1.00 90.44 86 ALA A CA 1
ATOM 711 C C . ALA A 1 86 ? 4.270 -0.304 3.434 1.00 90.44 86 ALA A C 1
ATOM 713 O O . ALA A 1 86 ? 3.615 -0.731 4.383 1.00 90.44 86 ALA A O 1
ATOM 714 N N . CYS A 1 87 ? 5.452 0.297 3.622 1.00 92.56 87 CYS A N 1
ATOM 715 C CA . CYS A 1 87 ? 6.058 0.489 4.944 1.00 92.56 87 CYS A CA 1
ATOM 716 C C . CYS A 1 87 ? 5.163 1.311 5.884 1.00 92.56 87 CYS A C 1
ATOM 718 O O . CYS A 1 87 ? 4.976 0.928 7.038 1.00 92.56 87 CYS A O 1
ATOM 720 N N . TRP A 1 88 ? 4.566 2.403 5.392 1.00 91.75 88 TRP A N 1
ATOM 721 C CA . TRP A 1 88 ? 3.586 3.195 6.138 1.00 91.75 88 TRP A CA 1
ATOM 722 C C . TRP A 1 88 ? 2.438 2.316 6.634 1.00 91.75 88 TRP A C 1
ATOM 724 O O . TRP A 1 88 ? 2.125 2.333 7.824 1.00 91.75 88 TRP A O 1
ATOM 734 N N . THR A 1 89 ? 1.861 1.503 5.747 1.00 89.56 89 THR A N 1
ATOM 735 C CA . THR A 1 89 ? 0.741 0.605 6.064 1.00 89.56 89 THR A CA 1
ATOM 736 C C . THR A 1 89 ? 1.137 -0.455 7.093 1.00 89.56 89 THR A C 1
ATOM 738 O O . THR A 1 89 ? 0.377 -0.706 8.023 1.00 89.56 89 THR A O 1
ATOM 741 N N . VAL A 1 90 ? 2.333 -1.045 6.982 1.00 90.69 90 VAL A N 1
ATOM 742 C CA . VAL A 1 90 ? 2.838 -2.034 7.949 1.00 90.69 90 VAL A CA 1
ATOM 743 C C . VAL A 1 90 ? 3.025 -1.408 9.329 1.00 90.69 90 VAL A C 1
ATOM 745 O O . VAL A 1 90 ? 2.530 -1.948 10.314 1.00 90.69 90 VAL A O 1
ATOM 748 N N . VAL A 1 91 ? 3.707 -0.262 9.411 1.00 91.00 91 VAL A N 1
ATOM 749 C CA . VAL A 1 91 ? 4.002 0.401 10.691 1.00 91.00 91 VAL A CA 1
ATOM 750 C C . VAL A 1 91 ? 2.715 0.853 11.370 1.00 91.00 91 VAL A C 1
ATOM 752 O O . VAL A 1 91 ? 2.480 0.554 12.539 1.00 91.00 91 VAL A O 1
ATOM 755 N N . THR A 1 92 ? 1.856 1.552 10.634 1.00 88.12 92 THR A N 1
ATOM 756 C CA . THR A 1 92 ? 0.639 2.138 11.203 1.00 88.12 92 THR A CA 1
ATOM 757 C C . THR A 1 92 ? -0.464 1.101 11.407 1.00 88.12 92 THR A C 1
ATOM 759 O O . THR A 1 92 ? -1.079 1.077 12.469 1.00 88.12 92 THR A O 1
ATOM 762 N N . GLY A 1 93 ? -0.673 0.182 10.461 1.00 84.44 93 GLY A N 1
ATOM 763 C CA . GLY A 1 93 ? -1.610 -0.936 10.604 1.00 84.44 93 GLY A CA 1
ATOM 764 C C . GLY A 1 93 ? -1.180 -1.930 11.686 1.00 84.44 93 GLY A C 1
ATOM 765 O O . GLY A 1 93 ? -2.022 -2.439 12.428 1.00 84.44 93 GLY A O 1
ATOM 766 N N . GLY A 1 94 ? 0.128 -2.161 11.839 1.00 84.31 94 GLY A N 1
ATOM 767 C CA . GLY A 1 94 ? 0.697 -2.956 12.927 1.00 84.31 94 GLY A CA 1
ATOM 768 C C . GLY A 1 94 ? 0.493 -2.288 14.285 1.00 84.31 94 GLY A C 1
ATOM 769 O O . GLY A 1 94 ? 0.028 -2.939 15.220 1.00 84.31 94 GLY A O 1
ATOM 770 N N . ALA A 1 95 ? 0.736 -0.975 14.373 1.00 83.12 95 ALA A N 1
ATOM 771 C CA . ALA A 1 95 ? 0.439 -0.195 15.571 1.00 83.12 95 ALA A CA 1
ATOM 772 C C . ALA A 1 95 ? -1.050 -0.282 15.940 1.00 83.12 95 ALA A C 1
ATOM 774 O O . ALA A 1 95 ? -1.365 -0.642 17.070 1.00 83.12 95 ALA A O 1
ATOM 775 N N . TYR A 1 96 ? -1.973 -0.066 14.994 1.00 77.19 96 TYR A N 1
ATOM 776 C CA . TYR A 1 96 ? -3.407 -0.241 15.253 1.00 77.19 96 TYR A CA 1
ATOM 777 C C . TYR A 1 96 ? -3.749 -1.673 15.688 1.00 77.19 96 TYR A C 1
ATOM 779 O O . TYR A 1 96 ? -4.462 -1.845 16.671 1.00 77.19 96 TYR A O 1
ATOM 787 N N . SER A 1 97 ? -3.195 -2.702 15.042 1.00 75.94 97 SER A N 1
ATOM 788 C CA . SER A 1 97 ? -3.414 -4.102 15.443 1.00 75.94 97 SER A CA 1
ATOM 789 C C . SER A 1 97 ? -3.011 -4.348 16.900 1.00 75.94 97 SER A C 1
ATOM 791 O O . SER A 1 97 ? -3.774 -4.938 17.665 1.00 75.94 97 SER A O 1
ATOM 793 N N . PHE A 1 98 ? -1.843 -3.847 17.309 1.00 74.88 98 PHE A N 1
ATOM 794 C CA . PHE A 1 98 ? -1.342 -3.983 18.676 1.00 74.88 98 PHE A CA 1
ATOM 795 C C . PHE A 1 98 ? -2.211 -3.224 19.692 1.00 74.88 98 PHE A C 1
ATOM 797 O O . PHE A 1 98 ? -2.540 -3.757 20.753 1.00 74.88 98 PHE A O 1
ATOM 804 N N . LEU A 1 99 ? -2.655 -2.014 19.336 1.00 71.25 99 LEU A N 1
ATOM 805 C CA . LEU A 1 99 ? -3.537 -1.188 20.166 1.00 71.25 99 LEU A CA 1
ATOM 806 C C . LEU A 1 99 ? -4.883 -1.864 20.466 1.00 71.25 99 LEU A C 1
ATOM 808 O O . LEU A 1 99 ? -5.397 -1.719 21.574 1.00 71.25 99 LEU A O 1
ATOM 812 N N . PHE A 1 100 ? -5.441 -2.617 19.511 1.00 66.38 100 PHE A N 1
ATOM 813 C CA . PHE A 1 100 ? -6.708 -3.338 19.695 1.00 66.38 100 PHE A CA 1
ATOM 814 C C . PHE A 1 100 ? -6.568 -4.666 20.442 1.00 66.38 100 PHE A C 1
ATOM 816 O O . PHE A 1 100 ? -7.534 -5.111 21.060 1.00 66.38 100 PHE A O 1
ATOM 823 N N . ILE A 1 101 ? -5.387 -5.290 20.421 1.00 68.94 101 ILE A N 1
ATOM 824 C CA . ILE A 1 101 ? -5.114 -6.509 21.195 1.00 68.94 101 ILE A CA 1
ATOM 825 C C . ILE A 1 101 ? -4.931 -6.178 22.686 1.00 68.94 101 ILE A C 1
ATOM 827 O O . ILE A 1 101 ? -5.313 -6.977 23.541 1.00 68.94 101 ILE A O 1
ATOM 831 N N . HIS A 1 102 ? -4.386 -5.001 23.021 1.00 66.50 102 HIS A N 1
ATOM 832 C CA . HIS A 1 102 ? -4.107 -4.644 24.412 1.00 66.50 102 HIS A CA 1
ATOM 833 C C . HIS A 1 102 ? -5.362 -4.131 25.161 1.00 66.50 102 HIS A C 1
ATOM 835 O O . HIS A 1 102 ? -5.896 -3.063 24.837 1.00 66.50 102 HIS A O 1
ATOM 841 N N . PRO A 1 103 ? -5.822 -4.815 26.231 1.00 57.81 103 PRO A N 1
ATOM 842 C CA . PRO A 1 103 ? -7.109 -4.535 26.877 1.00 57.81 103 PRO A CA 1
ATOM 843 C C . PRO A 1 103 ? -7.200 -3.139 27.513 1.00 57.81 103 PRO A C 1
ATOM 845 O O . PRO A 1 103 ? -8.287 -2.565 27.577 1.00 57.81 103 PRO A O 1
ATOM 848 N N . THR A 1 104 ? -6.079 -2.552 27.944 1.00 57.28 104 THR A N 1
ATOM 849 C CA . THR A 1 104 ? -6.065 -1.217 28.572 1.00 57.28 104 THR A CA 1
ATOM 850 C C . THR A 1 104 ? -5.972 -0.056 27.577 1.00 57.28 104 THR A C 1
ATOM 852 O O . THR A 1 104 ? -6.417 1.041 27.907 1.00 57.28 104 THR A O 1
ATOM 855 N N . TRP A 1 105 ? -5.452 -0.266 26.360 1.00 53.88 105 TRP A N 1
ATOM 856 C CA . TRP A 1 105 ? -5.238 0.816 25.382 1.00 53.88 105 TRP A CA 1
ATOM 857 C C . TRP A 1 105 ? -6.425 0.994 24.426 1.00 53.88 105 TRP A C 1
ATOM 859 O O . TRP A 1 105 ? -6.585 2.067 23.845 1.00 53.88 105 TRP A O 1
ATOM 869 N N . SER A 1 106 ? -7.331 0.013 24.367 1.00 53.31 106 SER A N 1
ATOM 870 C CA . SER A 1 106 ? -8.617 0.099 23.654 1.00 53.31 106 SER A CA 1
ATOM 871 C C . SER A 1 106 ? -9.526 1.252 24.115 1.00 53.31 106 SER A C 1
ATOM 873 O O . SER A 1 106 ? -10.420 1.666 23.383 1.00 53.31 106 SER A O 1
ATOM 875 N N . LYS A 1 107 ? -9.297 1.792 25.323 1.00 56.47 107 LYS A N 1
ATOM 876 C CA . LYS A 1 107 ? -10.049 2.924 25.892 1.00 56.47 107 LYS A CA 1
ATOM 877 C C . LYS A 1 107 ? -9.472 4.295 25.529 1.00 56.47 107 LYS A C 1
ATOM 879 O O . LYS A 1 107 ? -10.044 5.312 25.915 1.00 56.47 107 LYS A O 1
ATOM 884 N N . THR A 1 108 ? -8.333 4.344 24.839 1.00 58.84 108 THR A N 1
ATOM 885 C CA . THR A 1 108 ? -7.698 5.611 24.458 1.00 58.84 108 THR A CA 1
ATOM 886 C C . THR A 1 108 ? -8.408 6.235 23.249 1.00 58.84 108 THR A C 1
ATOM 888 O O . THR A 1 108 ? -8.882 5.510 22.374 1.00 58.84 108 THR A O 1
ATOM 891 N N . PRO A 1 109 ? -8.473 7.575 23.139 1.00 56.94 109 PRO A N 1
ATOM 892 C CA . PRO A 1 109 ? -9.143 8.253 22.023 1.00 56.94 109 PRO A CA 1
ATOM 893 C C . PRO A 1 109 ? -8.500 7.971 20.653 1.00 56.94 109 PRO A C 1
ATOM 895 O O . PRO A 1 109 ? -9.148 8.153 19.627 1.00 56.94 109 PRO A O 1
ATOM 898 N N . ILE A 1 110 ? -7.260 7.473 20.623 1.00 56.47 110 ILE A N 1
ATOM 899 C CA . ILE A 1 110 ? -6.568 7.009 19.408 1.00 56.47 110 ILE A CA 1
ATOM 900 C C . ILE A 1 110 ? -7.210 5.727 18.847 1.00 56.47 110 ILE A C 1
ATOM 902 O O . ILE A 1 110 ? -7.209 5.512 17.640 1.00 56.47 110 ILE A O 1
ATOM 906 N N . ALA A 1 111 ? -7.843 4.908 19.692 1.00 59.12 111 ALA A N 1
ATOM 907 C CA . ALA A 1 111 ? -8.637 3.756 19.263 1.00 59.12 111 ALA A CA 1
ATOM 908 C C . ALA A 1 111 ? -10.053 4.144 18.773 1.00 59.12 111 ALA A C 1
ATOM 910 O O . ALA A 1 111 ? -10.876 3.273 18.492 1.00 59.12 111 ALA A O 1
ATOM 911 N N . SER A 1 112 ? -10.361 5.444 18.670 1.00 67.25 112 SER A N 1
ATOM 912 C CA . SER A 1 112 ? -11.648 5.931 18.169 1.00 67.25 112 SER A CA 1
ATOM 913 C C . SER A 1 112 ? -11.820 5.664 16.673 1.00 67.25 112 SER A C 1
ATOM 915 O O . SER A 1 112 ? -10.890 5.819 15.877 1.00 67.25 112 SER A O 1
ATOM 917 N N . VAL A 1 113 ? -13.065 5.381 16.278 1.00 67.12 113 VAL A N 1
ATOM 918 C CA . VAL A 1 113 ? -13.500 5.225 14.879 1.00 67.12 113 VAL A CA 1
ATOM 919 C C . VAL A 1 113 ? -13.102 6.434 14.019 1.00 67.12 113 VAL A C 1
ATOM 921 O O . VAL A 1 113 ? -12.780 6.277 12.844 1.00 67.12 113 VAL A O 1
ATOM 924 N N . GLY A 1 114 ? -13.065 7.639 14.602 1.00 67.75 114 GLY A N 1
ATOM 925 C CA . GLY A 1 114 ? -12.650 8.857 13.896 1.00 67.75 114 GLY A CA 1
ATOM 926 C C . GLY A 1 114 ? -11.156 8.905 13.553 1.00 67.75 114 GLY A C 1
ATOM 927 O O . GLY A 1 114 ? -10.780 9.366 12.480 1.00 67.75 114 GLY A O 1
ATOM 928 N N . SER A 1 115 ? -10.285 8.400 14.430 1.00 74.00 115 SER A N 1
ATOM 929 C CA . SER A 1 115 ? -8.841 8.354 14.151 1.00 74.00 115 SER A CA 1
ATOM 930 C C . SER A 1 115 ? -8.526 7.299 13.088 1.00 74.00 115 SER A C 1
ATOM 932 O O . SER A 1 115 ? -7.749 7.546 12.164 1.00 74.00 115 SER A O 1
ATOM 934 N N . GLN A 1 116 ? -9.224 6.162 13.156 1.00 76.25 116 GLN A N 1
ATOM 935 C CA . GLN A 1 116 ? -9.139 5.114 12.147 1.00 76.25 116 GLN A CA 1
ATOM 936 C C . GLN A 1 116 ? -9.597 5.598 10.772 1.00 76.25 116 GLN A C 1
ATOM 938 O O . GLN A 1 116 ? -8.917 5.331 9.788 1.00 76.25 116 GLN A O 1
ATOM 943 N N . SER A 1 117 ? -10.718 6.320 10.676 1.00 75.44 117 SER A N 1
ATOM 944 C CA . SER A 1 117 ? -11.227 6.787 9.383 1.00 75.44 117 SER A CA 1
ATOM 945 C C . SER A 1 117 ? -10.263 7.764 8.706 1.00 75.44 117 SER A C 1
ATOM 947 O O . SER A 1 117 ? -9.978 7.607 7.519 1.00 75.44 117 SER A O 1
ATOM 949 N N . ILE A 1 118 ? -9.682 8.703 9.459 1.00 82.38 118 ILE A N 1
ATOM 950 C CA . ILE A 1 118 ? -8.641 9.612 8.953 1.00 82.38 118 ILE A CA 1
ATOM 951 C C . ILE A 1 118 ? -7.423 8.819 8.467 1.00 82.38 118 ILE A C 1
ATOM 953 O O . ILE A 1 118 ? -6.925 9.058 7.366 1.00 82.38 118 ILE A O 1
ATOM 957 N N . TRP A 1 119 ? -6.962 7.846 9.256 1.00 85.75 119 TRP A N 1
ATOM 958 C CA . TRP A 1 119 ? -5.830 7.002 8.881 1.00 85.75 119 TRP A CA 1
ATOM 959 C C . TRP A 1 119 ? -6.079 6.224 7.581 1.00 85.75 119 TRP A C 1
ATOM 961 O O . TRP A 1 119 ? -5.196 6.169 6.719 1.00 85.75 119 TRP A O 1
ATOM 971 N N . VAL A 1 120 ? -7.279 5.663 7.407 1.00 83.19 120 VAL A N 1
ATOM 972 C CA . VAL A 1 120 ? -7.649 4.954 6.174 1.00 83.19 120 VAL A CA 1
ATOM 973 C C . VAL A 1 120 ? -7.620 5.904 4.983 1.00 83.19 120 VAL A C 1
ATOM 975 O O . VAL A 1 120 ? -7.079 5.538 3.946 1.00 83.19 120 VAL A O 1
ATOM 978 N N . VAL A 1 121 ? -8.157 7.121 5.115 1.00 84.38 121 VAL A N 1
ATOM 979 C CA . VAL A 1 121 ? -8.160 8.109 4.023 1.00 84.38 121 VAL A CA 1
ATOM 980 C C . VAL A 1 121 ? -6.734 8.468 3.609 1.00 84.38 121 VAL A C 1
ATOM 982 O O . VAL A 1 121 ? -6.427 8.448 2.419 1.00 84.38 121 VAL A O 1
ATOM 985 N N . ILE A 1 122 ? -5.842 8.731 4.569 1.00 88.69 122 ILE A N 1
ATOM 986 C CA . ILE A 1 122 ? -4.427 9.023 4.283 1.00 88.69 122 ILE A CA 1
ATOM 987 C C . ILE A 1 122 ? -3.775 7.840 3.560 1.00 88.69 122 ILE A C 1
ATOM 989 O O . ILE A 1 122 ? -3.141 8.013 2.520 1.00 88.69 122 ILE A O 1
ATOM 993 N N . THR A 1 123 ? -3.967 6.630 4.080 1.00 86.94 123 THR A N 1
ATOM 994 C CA . THR A 1 123 ? -3.395 5.404 3.509 1.00 86.94 123 THR A CA 1
ATOM 995 C C . THR A 1 123 ? -3.916 5.148 2.093 1.00 86.94 123 THR A C 1
ATOM 997 O O . THR A 1 123 ? -3.150 4.818 1.191 1.00 86.94 123 THR A O 1
ATOM 1000 N N . TRP A 1 124 ? -5.202 5.397 1.859 1.00 85.00 124 TRP A N 1
ATOM 1001 C CA . TRP A 1 124 ? -5.828 5.279 0.549 1.00 85.00 124 TRP A CA 1
ATOM 1002 C C . TRP A 1 124 ? -5.272 6.286 -0.466 1.00 85.00 124 TRP A C 1
ATOM 1004 O O . TRP A 1 124 ? -4.986 5.913 -1.605 1.00 85.00 124 TRP A O 1
ATOM 1014 N N . VAL A 1 125 ? -5.047 7.540 -0.057 1.00 88.00 125 VAL A N 1
ATOM 1015 C CA . VAL A 1 125 ? -4.402 8.550 -0.913 1.00 88.00 125 VAL A CA 1
ATOM 1016 C C . VAL A 1 125 ? -2.987 8.109 -1.297 1.00 88.00 125 VAL A C 1
ATOM 1018 O O . VAL A 1 125 ? -2.622 8.188 -2.471 1.00 88.00 125 VAL A O 1
ATOM 1021 N N . LEU A 1 126 ? -2.206 7.586 -0.345 1.00 88.69 126 LEU A N 1
ATOM 1022 C CA . LEU A 1 126 ? -0.858 7.073 -0.617 1.00 88.69 126 LEU A CA 1
ATOM 1023 C C . LEU A 1 126 ? -0.876 5.909 -1.621 1.00 88.69 126 LEU A C 1
ATOM 1025 O O . LEU A 1 126 ? -0.047 5.879 -2.537 1.00 88.69 126 LEU A O 1
ATOM 1029 N N . TRP A 1 127 ? -1.852 5.001 -1.519 1.00 88.00 127 TRP A N 1
ATOM 1030 C CA . TRP A 1 127 ? -2.033 3.917 -2.489 1.00 88.00 127 TRP A CA 1
ATOM 1031 C C . TRP A 1 127 ? -2.379 4.428 -3.886 1.00 88.00 127 TRP A C 1
ATOM 1033 O O . TRP A 1 127 ? -1.794 3.957 -4.861 1.00 88.00 127 TRP A O 1
ATOM 1043 N N . ILE A 1 128 ? -3.269 5.417 -4.006 1.00 86.44 128 ILE A N 1
ATOM 1044 C CA . ILE A 1 128 ? -3.627 6.002 -5.309 1.00 86.44 128 ILE A CA 1
ATOM 1045 C C . ILE A 1 128 ? -2.435 6.693 -5.955 1.00 86.44 128 ILE A C 1
ATOM 1047 O O . ILE A 1 128 ? -2.200 6.504 -7.147 1.00 86.44 128 ILE A O 1
ATOM 1051 N N . ILE A 1 129 ? -1.673 7.477 -5.189 1.00 89.44 129 ILE A N 1
ATOM 1052 C CA . ILE A 1 129 ? -0.489 8.164 -5.714 1.00 89.44 129 ILE A CA 1
ATOM 1053 C C . ILE A 1 129 ? 0.521 7.130 -6.226 1.00 89.44 129 ILE A C 1
ATOM 1055 O O . ILE A 1 129 ? 1.013 7.252 -7.348 1.00 89.44 129 ILE A O 1
ATOM 1059 N N . SER A 1 130 ? 0.776 6.082 -5.440 1.00 87.31 130 SER A N 1
ATOM 1060 C CA . SER A 1 130 ? 1.691 4.992 -5.799 1.00 87.31 130 SER A CA 1
ATOM 1061 C C . SER A 1 130 ? 1.253 4.275 -7.082 1.00 87.31 130 SER A C 1
ATOM 1063 O O . SER A 1 130 ? 2.035 4.151 -8.028 1.00 87.31 130 SER A O 1
ATOM 1065 N N . ALA A 1 131 ? -0.022 3.879 -7.159 1.00 84.88 131 ALA A N 1
ATOM 1066 C CA . ALA A 1 131 ? -0.594 3.222 -8.331 1.00 84.88 131 ALA A CA 1
ATOM 1067 C C . ALA A 1 131 ? -0.598 4.137 -9.568 1.00 84.88 131 ALA A C 1
ATOM 1069 O O . ALA A 1 131 ? -0.287 3.690 -10.670 1.00 84.88 131 ALA A O 1
ATOM 1070 N N . GLY A 1 132 ? -0.899 5.426 -9.395 1.00 85.12 132 GLY A N 1
ATOM 1071 C CA . GLY A 1 132 ? -0.923 6.411 -10.474 1.00 85.12 132 GLY A CA 1
ATOM 1072 C C . GLY A 1 132 ? 0.456 6.660 -11.084 1.00 85.12 132 GLY A C 1
ATOM 1073 O O . GLY A 1 132 ? 0.584 6.689 -12.310 1.00 85.12 132 GLY A O 1
ATOM 1074 N N . LEU A 1 133 ? 1.495 6.790 -10.251 1.00 88.12 133 LEU A N 1
ATOM 1075 C CA . LEU A 1 133 ? 2.881 6.932 -10.714 1.00 88.12 133 LEU A CA 1
ATOM 1076 C C . LEU A 1 133 ? 3.334 5.700 -11.498 1.00 88.12 133 LEU A C 1
ATOM 1078 O O . LEU A 1 133 ? 3.905 5.820 -12.581 1.00 88.12 133 LEU A O 1
ATOM 1082 N N . LEU A 1 134 ? 3.028 4.510 -10.985 1.00 83.88 134 LEU A N 1
ATOM 1083 C CA . LEU A 1 134 ? 3.403 3.274 -11.654 1.00 83.88 134 LEU A CA 1
ATOM 1084 C C . LEU A 1 134 ? 2.644 3.050 -12.968 1.00 83.88 134 LEU A C 1
ATOM 1086 O O . LEU A 1 134 ? 3.265 2.678 -13.964 1.00 83.88 134 LEU A O 1
ATOM 1090 N N . ASN A 1 135 ? 1.346 3.355 -13.012 1.00 84.31 135 ASN A N 1
ATOM 1091 C CA . ASN A 1 135 ? 0.549 3.275 -14.237 1.00 84.31 135 ASN A CA 1
ATOM 1092 C C . ASN A 1 135 ? 1.085 4.209 -15.334 1.00 84.31 135 ASN A C 1
ATOM 1094 O O . ASN A 1 135 ? 1.174 3.820 -16.496 1.00 84.31 135 ASN A O 1
ATOM 1098 N N . ARG A 1 136 ? 1.516 5.424 -14.963 1.00 84.00 136 ARG A N 1
ATOM 1099 C CA . ARG A 1 136 ? 2.174 6.352 -15.899 1.00 84.00 136 ARG A CA 1
ATOM 1100 C C . ARG A 1 136 ? 3.533 5.853 -16.373 1.00 84.00 136 ARG A C 1
ATOM 1102 O O . ARG A 1 136 ? 3.914 6.135 -17.503 1.00 84.00 136 ARG A O 1
ATOM 1109 N N . SER A 1 137 ? 4.260 5.130 -15.525 1.00 84.12 137 SER A N 1
ATOM 1110 C CA . SER A 1 137 ? 5.593 4.640 -15.867 1.00 84.12 137 SER A CA 1
ATOM 1111 C C . SER A 1 137 ? 5.586 3.465 -16.850 1.00 84.12 137 SER A C 1
ATOM 1113 O O . SER A 1 137 ? 6.532 3.327 -17.618 1.00 84.12 137 SER A O 1
ATOM 1115 N N . LEU A 1 138 ? 4.544 2.624 -16.857 1.00 81.62 138 LEU A N 1
ATOM 1116 C CA . LEU A 1 138 ? 4.468 1.423 -17.703 1.00 81.62 138 LEU A CA 1
ATOM 1117 C C . LEU A 1 138 ? 3.083 1.265 -18.365 1.00 81.62 138 LEU A C 1
ATOM 1119 O O . LEU A 1 138 ? 2.430 0.239 -18.178 1.00 81.62 138 LEU A O 1
ATOM 1123 N N . PRO A 1 139 ? 2.613 2.235 -19.169 1.00 73.69 139 PRO A N 1
ATOM 1124 C CA . PRO A 1 139 ? 1.253 2.217 -19.714 1.00 73.69 139 PRO A CA 1
ATOM 1125 C C . PRO A 1 139 ? 0.992 1.018 -20.637 1.00 73.69 139 PRO A C 1
ATOM 1127 O O . PRO A 1 139 ? -0.115 0.487 -20.659 1.00 73.69 139 PRO A O 1
ATOM 1130 N N . SER A 1 140 ? 2.005 0.536 -21.364 1.00 67.62 140 SER A N 1
ATOM 1131 C CA . SER A 1 140 ? 1.894 -0.636 -22.246 1.00 67.62 140 SER A CA 1
ATOM 1132 C C . SER A 1 140 ? 1.588 -1.931 -21.488 1.00 67.62 140 SER A C 1
ATOM 1134 O O . SER A 1 140 ? 0.819 -2.761 -21.978 1.00 67.62 140 SER A O 1
ATOM 1136 N N . LEU A 1 141 ? 2.119 -2.077 -20.270 1.00 71.00 141 LEU A N 1
ATOM 1137 C CA . LEU A 1 141 ? 1.837 -3.217 -19.399 1.00 71.00 141 LEU A CA 1
ATOM 1138 C C . LEU A 1 141 ? 0.361 -3.241 -18.983 1.00 71.00 141 LEU A C 1
ATOM 1140 O O . LEU A 1 141 ? -0.253 -4.304 -18.946 1.00 71.00 141 LEU A O 1
ATOM 1144 N N . PHE A 1 142 ? -0.211 -2.069 -18.700 1.00 65.62 142 PHE A N 1
ATOM 1145 C CA . PHE A 1 142 ? -1.575 -1.940 -18.185 1.00 65.62 142 PHE A CA 1
ATOM 1146 C C . PHE A 1 142 ? -2.647 -1.898 -19.278 1.00 65.62 142 PHE A C 1
ATOM 1148 O O . PHE A 1 142 ? -3.744 -2.402 -19.061 1.00 65.62 142 PHE A O 1
ATOM 1155 N N . ILE A 1 143 ? -2.347 -1.322 -20.446 1.00 67.06 143 ILE A N 1
ATOM 1156 C CA . ILE A 1 143 ? -3.319 -1.156 -21.540 1.00 67.06 143 ILE A CA 1
ATOM 1157 C C . ILE A 1 143 ? -3.333 -2.377 -22.464 1.00 67.06 143 ILE A C 1
ATOM 1159 O O . ILE A 1 143 ? -4.394 -2.787 -22.924 1.00 67.06 143 ILE A O 1
ATOM 1163 N N . GLN A 1 144 ? -2.164 -2.952 -22.757 1.00 64.06 144 GLN A N 1
ATOM 1164 C CA . GLN A 1 144 ? -2.024 -3.997 -23.777 1.00 64.06 144 GLN A CA 1
ATOM 1165 C C . GLN A 1 144 ? -1.617 -5.356 -23.190 1.00 64.06 144 GLN A C 1
ATOM 1167 O O . GLN A 1 144 ? -1.681 -6.361 -23.891 1.00 64.06 144 GLN A O 1
ATOM 1172 N N . GLY A 1 145 ? -1.197 -5.417 -21.919 1.00 65.94 145 GLY A N 1
ATOM 1173 C CA . GLY A 1 145 ? -0.742 -6.659 -21.282 1.00 65.94 145 GLY A CA 1
ATOM 1174 C C . GLY A 1 145 ? 0.550 -7.228 -21.879 1.00 65.94 145 GLY A C 1
ATOM 1175 O O . GLY A 1 145 ? 0.881 -8.388 -21.637 1.00 65.94 145 GLY A O 1
ATOM 1176 N N . VAL A 1 146 ? 1.273 -6.433 -22.674 1.00 70.00 146 VAL A N 1
ATOM 1177 C CA . VAL A 1 146 ? 2.459 -6.869 -23.416 1.00 70.00 146 VAL A CA 1
ATOM 1178 C C . VAL A 1 146 ? 3.720 -6.598 -22.595 1.00 70.00 146 VAL A C 1
ATOM 1180 O O . VAL A 1 146 ? 3.958 -5.480 -22.143 1.00 70.00 146 VAL A O 1
ATOM 1183 N N . CYS A 1 147 ? 4.550 -7.632 -22.437 1.00 70.69 147 CYS A N 1
ATOM 1184 C CA . CYS A 1 147 ? 5.781 -7.619 -21.638 1.00 70.69 147 CYS A CA 1
ATOM 1185 C C . CYS A 1 147 ? 7.058 -7.800 -22.464 1.00 70.69 147 CYS A C 1
ATOM 1187 O O . CYS A 1 147 ? 8.012 -8.424 -22.015 1.00 70.69 147 CYS A O 1
ATOM 1189 N N . THR A 1 148 ? 7.092 -7.282 -23.688 1.00 67.00 148 THR A N 1
ATOM 1190 C CA . THR A 1 148 ? 8.222 -7.507 -24.602 1.00 67.00 148 THR A CA 1
ATOM 1191 C C . THR A 1 148 ? 9.474 -6.705 -24.241 1.00 67.00 148 THR A C 1
ATOM 1193 O O . THR A 1 148 ? 10.571 -7.103 -24.612 1.00 67.00 148 THR A O 1
ATOM 1196 N N . THR A 1 149 ? 9.339 -5.605 -23.494 1.00 68.00 149 THR A N 1
ATOM 1197 C CA . THR A 1 149 ? 10.447 -4.691 -23.148 1.00 68.00 149 THR A CA 1
ATOM 1198 C C . THR A 1 149 ? 10.786 -4.649 -21.654 1.00 68.00 149 THR A C 1
ATOM 1200 O O . THR A 1 149 ? 11.647 -3.873 -21.243 1.00 68.00 149 THR A O 1
ATOM 1203 N N . ILE A 1 150 ? 10.133 -5.467 -20.819 1.00 74.56 150 ILE A N 1
ATOM 1204 C CA . ILE A 1 150 ? 10.248 -5.412 -19.353 1.00 74.56 150 ILE A CA 1
ATOM 1205 C C . ILE A 1 150 ? 10.826 -6.728 -18.825 1.00 74.56 150 ILE A C 1
ATOM 1207 O O . ILE A 1 150 ? 10.178 -7.769 -18.900 1.00 74.56 150 ILE A O 1
ATOM 1211 N N . VAL A 1 151 ? 12.018 -6.664 -18.225 1.00 76.38 151 VAL A N 1
ATOM 1212 C CA . VAL A 1 151 ? 12.784 -7.840 -17.764 1.00 76.38 151 VAL A CA 1
ATOM 1213 C C . VAL A 1 151 ? 12.054 -8.627 -16.666 1.00 76.38 151 VAL A C 1
ATOM 1215 O O . VAL A 1 151 ? 11.983 -9.850 -16.726 1.00 76.38 151 VAL A O 1
ATOM 1218 N N . TYR A 1 152 ? 11.465 -7.939 -15.681 1.00 82.38 152 TYR A N 1
ATOM 1219 C CA . TYR A 1 152 ? 10.796 -8.564 -14.525 1.00 82.38 152 TYR A CA 1
ATOM 1220 C C . TYR A 1 152 ? 9.273 -8.383 -14.559 1.00 82.38 152 TYR A C 1
ATOM 1222 O O . TYR A 1 152 ? 8.651 -7.976 -13.576 1.00 82.38 152 TYR A O 1
ATOM 1230 N N . CYS A 1 153 ? 8.654 -8.642 -15.712 1.00 80.38 153 CYS A N 1
ATOM 1231 C CA . CYS A 1 153 ? 7.217 -8.431 -15.906 1.00 80.38 153 CYS A CA 1
ATOM 1232 C C . CYS A 1 153 ? 6.336 -9.220 -14.918 1.00 80.38 153 CYS A C 1
ATOM 1234 O O . CYS A 1 153 ? 5.371 -8.667 -14.391 1.00 80.38 153 CYS A O 1
ATOM 1236 N N . GLY A 1 154 ? 6.661 -10.485 -14.626 1.00 78.25 154 GLY A N 1
ATOM 1237 C CA . GLY A 1 154 ? 5.854 -11.319 -13.725 1.00 78.25 154 GLY A CA 1
ATOM 1238 C C . GLY A 1 154 ? 5.799 -10.769 -12.297 1.00 78.25 154 GLY A C 1
ATOM 1239 O O . GLY A 1 154 ? 4.732 -10.684 -11.695 1.00 78.25 154 GLY A O 1
ATOM 1240 N N . GLN A 1 155 ? 6.939 -10.317 -11.783 1.00 81.69 155 GLN A N 1
ATOM 1241 C CA . GLN A 1 155 ? 7.071 -9.745 -10.445 1.00 81.69 155 GLN A CA 1
ATOM 1242 C C . GLN A 1 155 ? 6.422 -8.364 -10.360 1.00 81.69 155 GLN A C 1
ATOM 1244 O O . GLN A 1 155 ? 5.7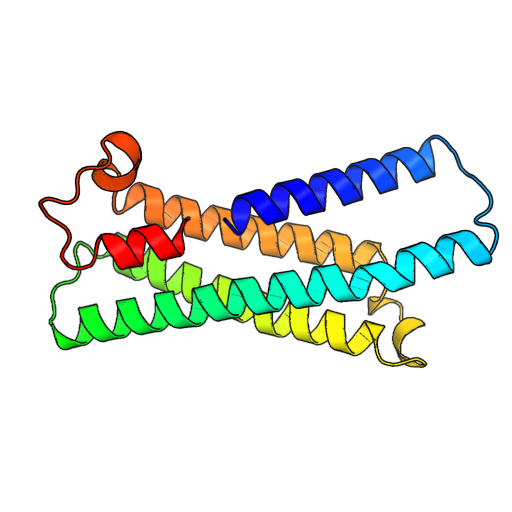78 -8.052 -9.364 1.00 81.69 155 GLN A O 1
ATOM 1249 N N . ILE A 1 156 ? 6.523 -7.561 -11.425 1.00 79.88 156 ILE A N 1
ATOM 1250 C CA . ILE A 1 156 ? 5.794 -6.293 -11.524 1.00 79.88 156 ILE A CA 1
ATOM 1251 C C . ILE A 1 156 ? 4.288 -6.559 -11.513 1.00 79.88 156 ILE A C 1
ATOM 1253 O O . ILE A 1 156 ? 3.573 -5.917 -10.758 1.00 79.88 156 ILE A O 1
ATOM 1257 N N . ARG A 1 157 ? 3.791 -7.549 -12.262 1.00 78.06 157 ARG A N 1
ATOM 1258 C CA . ARG A 1 157 ? 2.368 -7.917 -12.252 1.00 78.06 157 ARG A CA 1
ATOM 1259 C C . ARG A 1 157 ? 1.906 -8.397 -10.874 1.00 78.06 157 ARG A C 1
ATOM 1261 O O . ARG A 1 157 ? 0.831 -8.001 -10.443 1.00 78.06 157 ARG A O 1
ATOM 1268 N N . SER A 1 158 ? 2.732 -9.168 -10.166 1.00 76.38 158 SER A N 1
ATOM 1269 C CA . SER A 1 158 ? 2.462 -9.605 -8.789 1.00 76.38 158 SER A CA 1
ATOM 1270 C C . SER A 1 158 ? 2.457 -8.466 -7.765 1.00 76.38 158 SER A C 1
ATOM 1272 O O . SER A 1 158 ? 1.886 -8.632 -6.695 1.00 76.38 158 SER A O 1
ATOM 1274 N N . LEU A 1 159 ? 3.087 -7.327 -8.060 1.00 73.44 159 LEU A N 1
ATOM 1275 C CA . LEU A 1 159 ? 3.026 -6.142 -7.204 1.00 73.44 159 LEU A CA 1
ATOM 1276 C C . LEU A 1 159 ? 1.654 -5.440 -7.297 1.00 73.44 159 LEU A C 1
ATOM 1278 O O . LEU A 1 159 ? 1.250 -4.757 -6.361 1.00 73.44 159 LEU A O 1
ATOM 1282 N N . PHE A 1 160 ? 0.928 -5.602 -8.411 1.00 65.50 160 PHE A N 1
ATOM 1283 C CA . PHE A 1 160 ? -0.388 -4.977 -8.625 1.00 65.50 160 PHE A CA 1
ATOM 1284 C C . PHE A 1 160 ? -1.576 -5.935 -8.509 1.00 65.50 160 PHE A C 1
ATOM 1286 O O . PHE A 1 160 ? -2.682 -5.462 -8.217 1.00 65.50 160 PHE A O 1
ATOM 1293 N N . GLY A 1 161 ? -1.370 -7.220 -8.804 1.00 54.12 161 GLY A N 1
ATOM 1294 C CA . GLY A 1 161 ? -2.379 -8.285 -8.797 1.00 54.12 161 GLY A CA 1
ATOM 1295 C C . GLY A 1 161 ? -2.634 -8.885 -7.429 1.00 54.12 161 GLY A C 1
ATOM 1296 O O . GLY A 1 161 ? -3.641 -9.615 -7.350 1.00 54.12 161 GLY A O 1
#

Sequence (161 aa):
VTAMLGLVYLSVLVWFFRMSILHPRTFTKDSGVKIQRFAPFGYIFLVLSALVEVAFSTWLLLQYRFHHNFPNVEFRTGTRMTLFSACWTVVTGGAYSFLFIHPTWSKTPIASVGSQSIWVVITWVLWIISAGLLNRSLPSLFIQGVCTTIVYCGQIRSLFG

Organism: Dendrothele bispora (strain CBS 962.96) (NCBI:txid1314807)